Protein AF-A0A2I4CPR9-F1 (afdb_monomer_lite)

Secondary structure (DSSP, 8-state):
----------HHHHTTTS-TTHHHHTT-----S---PPPPPPPPHHHHHHHHHHHHHHHHHHHHHHHHHHSPTTTT-TT--SSS-S-------------------------------------------GGG----

Structure (mmCIF, N/CA/C/O backbone):
data_AF-A0A2I4CPR9-F1
#
_entry.id   AF-A0A2I4CPR9-F1
#
loop_
_atom_site.group_PDB
_atom_site.id
_atom_site.type_symbol
_atom_site.label_atom_id
_atom_site.label_alt_id
_atom_site.label_comp_id
_atom_site.label_asym_id
_atom_site.label_entity_id
_atom_site.label_seq_id
_atom_site.pdbx_PDB_ins_code
_atom_site.Cartn_x
_atom_site.Cartn_y
_atom_site.Cartn_z
_atom_site.occupancy
_atom_site.B_iso_or_equiv
_atom_site.auth_seq_id
_atom_site.auth_comp_id
_atom_site.auth_asym_id
_atom_site.auth_atom_id
_atom_site.pdbx_PDB_model_num
ATOM 1 N N . MET A 1 1 ? -15.264 55.081 33.377 1.00 42.69 1 MET A N 1
ATOM 2 C CA . MET A 1 1 ? -15.499 53.683 32.948 1.00 42.69 1 MET A CA 1
ATOM 3 C C . MET A 1 1 ? -14.820 52.809 33.986 1.00 42.69 1 MET A C 1
ATOM 5 O O . MET A 1 1 ? -13.688 52.386 33.792 1.00 42.69 1 MET A O 1
ATOM 9 N N . ASP A 1 2 ? -15.466 52.648 35.136 1.00 43.25 2 ASP A N 1
ATOM 10 C CA . ASP A 1 2 ? -14.871 52.011 36.310 1.00 43.25 2 ASP A CA 1
ATOM 11 C C . ASP A 1 2 ? -15.262 50.532 36.323 1.00 43.25 2 ASP A C 1
ATOM 13 O O . ASP A 1 2 ? -16.405 50.172 36.589 1.00 43.25 2 ASP A O 1
ATOM 17 N N . ILE A 1 3 ? -14.312 49.664 35.975 1.00 59.38 3 ILE A N 1
ATOM 18 C CA . ILE A 1 3 ? -14.523 48.228 35.708 1.00 59.38 3 ILE A CA 1
ATOM 19 C C . ILE A 1 3 ? -14.440 47.391 37.001 1.00 59.38 3 ILE A C 1
ATOM 21 O O . ILE A 1 3 ? -14.053 46.226 36.982 1.00 59.38 3 ILE A O 1
ATOM 25 N N . ASN A 1 4 ? -14.767 47.972 38.156 1.00 56.22 4 ASN A N 1
ATOM 26 C CA . ASN A 1 4 ? -14.559 47.323 39.452 1.00 56.22 4 ASN A CA 1
ATOM 27 C C . ASN A 1 4 ? -15.843 47.278 40.288 1.00 56.22 4 ASN A C 1
ATOM 29 O O . ASN A 1 4 ? -15.915 47.789 41.402 1.00 56.22 4 ASN A O 1
ATOM 33 N N . SER A 1 5 ? -16.883 46.648 39.740 1.00 61.62 5 SER A N 1
ATOM 34 C CA . SER A 1 5 ? -18.000 46.166 40.552 1.00 61.62 5 SER A CA 1
ATOM 35 C C . SER A 1 5 ? -17.599 44.850 41.234 1.00 61.62 5 SER A C 1
ATOM 37 O O . SER A 1 5 ? -17.089 43.958 40.543 1.00 61.62 5 SER A O 1
ATOM 39 N N . PRO A 1 6 ? -17.839 44.671 42.545 1.00 61.72 6 PRO A N 1
ATOM 40 C CA . PRO A 1 6 ? -17.559 43.412 43.224 1.00 61.72 6 PRO A CA 1
ATOM 41 C C . PRO A 1 6 ? -18.390 42.298 42.577 1.00 61.72 6 PRO A C 1
ATOM 43 O O . PRO A 1 6 ? -19.618 42.298 42.644 1.00 61.72 6 PRO A O 1
ATOM 46 N N . LYS A 1 7 ? -17.718 41.354 41.909 1.00 63.41 7 LYS A N 1
ATOM 47 C CA . LYS A 1 7 ? -18.369 40.184 41.315 1.00 63.41 7 LYS A CA 1
ATOM 48 C C . LYS A 1 7 ? -18.953 39.347 42.451 1.00 63.41 7 LYS A C 1
ATOM 50 O O . LYS A 1 7 ? -18.208 38.784 43.253 1.00 63.41 7 LYS A O 1
ATOM 55 N N . THR A 1 8 ? -20.278 39.261 42.519 1.00 62.53 8 THR A N 1
ATOM 56 C CA . THR A 1 8 ? -21.004 38.376 43.435 1.00 62.53 8 THR A CA 1
ATOM 57 C C . THR A 1 8 ? -20.814 36.930 42.982 1.00 62.53 8 THR A C 1
ATOM 59 O O . THR A 1 8 ? -21.652 36.323 42.322 1.00 62.53 8 THR A O 1
ATOM 62 N N . THR A 1 9 ? -19.652 36.360 43.283 1.00 59.91 9 THR A N 1
ATOM 63 C CA . THR A 1 9 ? -19.404 34.948 42.999 1.00 59.91 9 THR A CA 1
ATOM 64 C C . THR A 1 9 ? -20.093 34.112 44.072 1.00 59.91 9 THR A C 1
ATOM 66 O O . THR A 1 9 ? -19.867 34.279 45.272 1.00 59.91 9 THR A O 1
ATOM 69 N N . SER A 1 10 ? -21.008 33.243 43.647 1.00 63.88 10 SER A N 1
ATOM 70 C CA . SER A 1 10 ? -21.731 32.361 44.561 1.00 63.88 10 SER A CA 1
ATOM 71 C C . SER A 1 10 ? -20.771 31.295 45.084 1.00 63.88 10 SER A C 1
ATOM 73 O O . SER A 1 10 ? -20.532 30.287 44.423 1.00 63.88 10 SER A O 1
ATOM 75 N N . GLN A 1 11 ? -20.220 31.508 46.283 1.00 66.00 11 GLN A N 1
ATOM 76 C CA . GLN A 1 11 ? -19.311 30.552 46.933 1.00 66.00 11 GLN A CA 1
ATOM 77 C C . GLN A 1 11 ? -19.964 29.186 47.202 1.00 66.00 11 GLN A C 1
ATOM 79 O O . GLN A 1 11 ? -19.276 28.177 47.322 1.00 66.00 11 GLN A O 1
ATOM 84 N N . SER A 1 12 ? -21.297 29.129 47.209 1.00 58.03 12 SER A N 1
ATOM 85 C CA . SER A 1 12 ? -22.074 27.889 47.275 1.00 58.03 12 SER A CA 1
ATOM 86 C C . SER A 1 12 ? -21.884 26.969 46.063 1.00 58.03 12 SER A C 1
ATOM 88 O O . SER A 1 12 ? -22.031 25.760 46.213 1.00 58.03 12 SER A O 1
ATOM 90 N N . LEU A 1 13 ? -21.548 27.509 44.885 1.00 59.75 13 LEU A N 1
ATOM 91 C CA . LEU A 1 13 ? -21.305 26.727 43.664 1.00 59.75 13 LEU A CA 1
ATOM 92 C C . LEU A 1 13 ? -19.851 26.241 43.554 1.00 59.75 13 LEU A C 1
ATOM 94 O O . LEU A 1 13 ? -19.573 25.297 42.821 1.00 59.75 13 LEU A O 1
ATOM 98 N N . LEU A 1 14 ? -18.934 26.860 44.305 1.00 56.88 14 LEU A N 1
ATOM 99 C CA . LEU A 1 14 ? -17.504 26.527 44.327 1.00 56.88 14 LEU A CA 1
ATOM 100 C C . LEU A 1 14 ? -17.178 25.323 45.228 1.00 56.88 14 LEU A C 1
ATOM 102 O O . LEU A 1 14 ? -16.138 24.699 45.052 1.00 56.88 14 LEU A O 1
ATOM 106 N N . LEU A 1 15 ? -18.067 24.949 46.156 1.00 57.81 15 LEU A N 1
ATOM 107 C CA . LEU A 1 15 ? -17.896 23.798 47.062 1.00 57.81 15 LEU A CA 1
ATOM 108 C C . LEU A 1 15 ? -18.377 22.453 46.469 1.00 57.81 15 LEU A C 1
ATOM 110 O O . LEU A 1 15 ? -18.738 21.527 47.204 1.00 57.81 15 LEU A O 1
ATOM 114 N N . CYS A 1 16 ? -18.405 22.321 45.140 1.00 53.56 16 CYS A N 1
ATOM 115 C CA . CYS A 1 16 ? -18.773 21.068 44.486 1.00 53.56 16 CYS A CA 1
ATOM 116 C C . CYS A 1 16 ? -17.661 20.024 44.686 1.00 53.56 16 CYS A C 1
ATOM 118 O O . CYS A 1 16 ? -16.677 19.998 43.955 1.00 53.56 16 CYS A O 1
ATOM 120 N N . GLY A 1 17 ? -17.810 19.175 45.701 1.00 53.75 17 GLY A N 1
ATOM 121 C CA . GLY A 1 17 ? -16.865 18.088 45.978 1.00 53.75 17 GLY A CA 1
ATOM 122 C C . GLY A 1 17 ? -17.032 17.429 47.344 1.00 53.75 17 GLY A C 1
ATOM 123 O O . GLY A 1 17 ? -16.726 16.250 47.488 1.00 53.75 17 GLY A O 1
ATOM 124 N N . ASN A 1 18 ? -17.586 18.141 48.335 1.00 56.59 18 ASN A N 1
ATOM 125 C CA . ASN A 1 18 ? -17.604 17.657 49.725 1.00 56.59 18 ASN A CA 1
ATOM 126 C C . ASN A 1 18 ? -18.986 17.673 50.407 1.00 56.59 18 ASN A C 1
ATOM 128 O O . ASN A 1 18 ? -19.072 17.397 51.600 1.00 56.59 18 ASN A O 1
ATOM 132 N N . GLY A 1 19 ? -20.071 17.988 49.691 1.00 54.66 19 GLY A N 1
ATOM 133 C CA . GLY A 1 19 ? -21.401 18.155 50.288 1.00 54.66 19 GLY A CA 1
ATOM 134 C C . GLY A 1 19 ? -22.469 17.260 49.667 1.00 54.66 19 GLY A C 1
ATOM 135 O O . GLY A 1 19 ? -22.750 17.360 48.476 1.00 54.66 19 GLY A O 1
ATOM 136 N N . GLN A 1 20 ? -23.151 16.472 50.501 1.00 57.62 20 GLN A N 1
ATOM 137 C CA . GLN A 1 20 ? -24.329 15.651 50.167 1.00 57.62 20 GLN A CA 1
ATOM 138 C C . GLN A 1 20 ? -25.530 16.440 49.582 1.00 57.62 20 GLN A C 1
ATOM 140 O O . GLN A 1 20 ? -26.521 15.838 49.186 1.00 57.62 20 GLN A O 1
ATOM 145 N N . GLY A 1 21 ? -25.454 17.774 49.481 1.00 56.53 21 GLY A N 1
ATOM 146 C CA . GLY A 1 21 ? -26.575 18.651 49.116 1.00 56.53 21 GLY A CA 1
ATOM 147 C C . GLY A 1 21 ? -26.764 18.960 47.624 1.00 56.53 21 GLY A C 1
ATOM 148 O O . GLY A 1 21 ? -27.795 19.520 47.258 1.00 56.53 21 GLY A O 1
ATOM 149 N N . VAL A 1 22 ? -25.816 18.622 46.739 1.00 65.44 22 VAL A N 1
ATOM 150 C CA . VAL A 1 22 ? -25.991 18.857 45.284 1.00 65.44 22 VAL A CA 1
ATOM 151 C C . VAL A 1 22 ? -27.070 17.955 44.687 1.00 65.44 22 VAL A C 1
ATOM 153 O O . VAL A 1 22 ? -27.803 18.383 43.801 1.00 65.44 22 VAL A O 1
ATOM 156 N N . CYS A 1 23 ? -27.213 16.732 45.206 1.00 61.81 23 CYS A N 1
ATOM 157 C CA . CYS A 1 23 ? -28.234 15.798 44.735 1.00 61.81 23 CYS A CA 1
ATOM 158 C C . CYS A 1 23 ? -29.656 16.282 45.076 1.00 61.81 23 CYS A C 1
ATOM 160 O O . CYS A 1 23 ? -30.554 16.210 44.244 1.00 61.81 23 CYS A O 1
ATOM 162 N N . GLU A 1 24 ? -29.844 16.853 46.268 1.00 65.19 24 GLU A N 1
ATOM 163 C CA . GLU A 1 24 ? -31.148 17.308 46.764 1.00 65.19 24 GLU A CA 1
ATOM 164 C C . GLU A 1 24 ? -31.639 18.585 46.062 1.00 65.19 24 GLU A C 1
ATOM 166 O O . GLU A 1 24 ? -32.797 18.668 45.659 1.00 65.19 24 GLU A O 1
ATOM 171 N N . LYS A 1 25 ? -30.750 19.562 45.835 1.00 66.06 25 LYS A N 1
ATOM 172 C CA . LYS A 1 25 ? -31.114 20.842 45.195 1.00 66.06 25 LYS A CA 1
ATOM 173 C C . LYS A 1 25 ? -31.375 20.732 43.698 1.00 66.06 25 LYS A C 1
ATOM 175 O O . LYS A 1 25 ? -32.098 21.551 43.143 1.00 66.06 25 LYS A O 1
ATOM 180 N N . LEU A 1 26 ? -30.760 19.748 43.050 1.00 67.94 26 LEU A N 1
ATOM 181 C CA . LEU A 1 26 ? -30.870 19.533 41.609 1.00 67.94 26 LEU A CA 1
ATOM 182 C C . LEU A 1 26 ? -31.851 18.405 41.266 1.00 67.94 26 LEU A C 1
ATOM 184 O O . LEU A 1 26 ? -31.925 18.008 40.107 1.00 67.94 26 LEU A O 1
ATOM 188 N N . LEU A 1 27 ? -32.574 17.864 42.261 1.00 63.00 27 LEU A N 1
ATOM 189 C CA . LEU A 1 27 ? -33.448 16.690 42.114 1.00 63.00 27 LEU A CA 1
ATOM 190 C C . LEU A 1 27 ? -32.741 15.504 41.426 1.00 63.00 27 LEU A C 1
ATOM 192 O O . LEU A 1 27 ? -33.369 14.649 40.797 1.00 63.00 27 LEU A O 1
ATOM 196 N N . LEU A 1 28 ? -31.415 15.444 41.548 1.00 65.75 28 LEU A N 1
ATOM 197 C CA . LEU A 1 28 ? -30.601 14.371 41.008 1.00 65.75 28 LEU A CA 1
ATOM 198 C C . LEU A 1 28 ? -30.713 13.203 41.982 1.00 65.75 28 LEU A C 1
ATOM 200 O O . LEU A 1 28 ? -30.327 13.304 43.147 1.00 65.75 28 LEU A O 1
ATOM 204 N N . LYS A 1 29 ? -31.234 12.070 41.510 1.00 69.88 29 LYS A N 1
ATOM 205 C CA . LYS A 1 29 ? -31.247 10.847 42.317 1.00 69.88 29 LYS A CA 1
ATOM 206 C C . LYS A 1 29 ? -29.799 10.501 42.705 1.00 69.88 29 LYS A C 1
ATOM 208 O O . LYS A 1 29 ? -28.944 10.507 41.814 1.00 69.88 29 LYS A O 1
ATOM 213 N N . PRO A 1 30 ? -29.502 10.213 43.990 1.00 62.78 30 PRO A N 1
ATOM 214 C CA . PRO A 1 30 ? -28.154 9.865 44.421 1.00 62.78 30 PRO A CA 1
ATOM 215 C C . PRO A 1 30 ? -27.676 8.672 43.595 1.00 62.78 30 PRO A C 1
ATOM 217 O O . PRO A 1 30 ? -28.287 7.601 43.610 1.00 62.78 30 PRO A O 1
ATOM 220 N N . LYS A 1 31 ? -26.628 8.892 42.797 1.00 62.97 31 LYS A N 1
ATOM 221 C CA . LYS A 1 31 ? -26.097 7.860 41.912 1.00 62.97 31 LYS A CA 1
ATOM 222 C C . LYS A 1 31 ? -25.530 6.735 42.771 1.00 62.97 31 LYS A C 1
ATOM 224 O O . LYS A 1 31 ? -24.710 6.963 43.656 1.00 62.97 31 LYS A O 1
ATOM 229 N N . THR A 1 32 ? -26.001 5.520 42.509 1.00 62.50 32 THR A N 1
ATOM 230 C CA . THR A 1 32 ? -25.474 4.279 43.079 1.00 62.50 32 THR A CA 1
ATOM 231 C C . THR A 1 32 ? -23.953 4.250 42.948 1.00 62.50 32 THR A C 1
ATOM 233 O O . THR A 1 32 ? -23.437 4.556 41.876 1.00 62.50 32 THR A O 1
ATOM 236 N N . THR A 1 33 ? -23.254 3.833 44.004 1.00 60.78 33 THR A N 1
ATOM 237 C CA . THR A 1 33 ? -21.787 3.724 44.149 1.00 60.78 33 THR A CA 1
ATOM 238 C C . THR A 1 33 ? -21.118 2.700 43.218 1.00 60.78 33 THR A C 1
ATOM 240 O O . THR A 1 33 ? -20.049 2.174 43.523 1.00 60.78 33 THR A O 1
ATOM 243 N N . LYS A 1 34 ? -21.721 2.390 42.067 1.00 65.81 34 LYS A N 1
ATOM 244 C CA . LYS A 1 34 ? -21.034 1.668 41.002 1.00 65.81 34 LYS A CA 1
ATOM 245 C C . LYS A 1 34 ? -20.066 2.644 40.346 1.00 65.81 34 LYS A C 1
ATOM 247 O O . LYS A 1 34 ? -20.495 3.630 39.749 1.00 65.81 34 LYS A O 1
ATOM 252 N N . ALA A 1 35 ? -18.771 2.380 40.506 1.00 71.94 35 ALA A N 1
ATOM 253 C CA . ALA A 1 35 ? -17.730 3.083 39.775 1.00 71.94 35 ALA A CA 1
ATOM 254 C C . ALA A 1 35 ? -18.080 3.045 38.282 1.00 71.94 35 ALA A C 1
ATOM 256 O O . ALA A 1 35 ? -18.356 1.973 37.740 1.00 71.94 35 ALA A O 1
ATOM 257 N N . LEU A 1 36 ? -18.130 4.215 37.646 1.00 72.38 36 LEU A N 1
ATOM 258 C CA . LEU A 1 36 ? -18.305 4.310 36.203 1.00 72.38 36 LEU A CA 1
ATOM 259 C C . LEU A 1 36 ? -17.097 3.617 35.568 1.00 72.38 36 LEU A C 1
ATOM 261 O O . LEU A 1 36 ? -15.967 4.073 35.735 1.00 72.38 36 LEU A O 1
ATOM 265 N N . GLN A 1 37 ? -17.329 2.476 34.925 1.00 76.56 37 GLN A N 1
ATOM 266 C CA . GLN A 1 37 ? -16.291 1.761 34.197 1.00 76.56 37 GLN A CA 1
ATOM 267 C C . GLN A 1 37 ? -16.243 2.322 32.782 1.00 76.56 37 GLN A C 1
ATOM 269 O O . GLN A 1 37 ? -17.249 2.324 32.078 1.00 76.56 37 GLN A O 1
ATOM 274 N N . THR A 1 38 ? -15.082 2.826 32.387 1.00 82.19 38 THR A N 1
ATOM 275 C CA . THR A 1 38 ? -14.795 3.164 30.996 1.00 82.19 38 THR A CA 1
ATOM 276 C C . THR A 1 38 ? -14.115 1.967 30.357 1.00 82.19 38 THR A C 1
ATOM 278 O O . THR A 1 38 ? -13.073 1.524 30.845 1.00 82.19 38 THR A O 1
ATOM 281 N N . GLU A 1 39 ? -14.687 1.455 29.277 1.00 81.56 39 GLU A N 1
ATOM 282 C CA . GLU A 1 39 ? -14.055 0.433 28.453 1.00 81.56 39 GLU A CA 1
ATOM 283 C C . GLU A 1 39 ? -13.248 1.100 27.338 1.00 81.56 39 GLU A C 1
ATOM 285 O O . GLU A 1 39 ? -13.623 2.152 26.815 1.00 81.56 39 GLU A O 1
ATOM 290 N N . ARG A 1 40 ? -12.096 0.518 27.006 1.00 82.06 40 ARG A N 1
ATOM 291 C CA . ARG A 1 40 ? -11.270 1.014 25.911 1.00 82.06 40 ARG A CA 1
ATOM 292 C C . ARG A 1 40 ? -11.824 0.445 24.611 1.00 82.06 40 ARG A C 1
ATOM 294 O O . ARG A 1 40 ? -11.931 -0.769 24.488 1.00 82.06 40 ARG A O 1
ATOM 301 N N . VAL A 1 41 ? -12.134 1.316 23.655 1.00 80.56 41 VAL A N 1
ATOM 302 C CA . VAL A 1 41 ? -12.601 0.887 22.332 1.00 80.56 41 VAL A CA 1
ATOM 303 C C . VAL A 1 41 ? -11.536 -0.019 21.689 1.00 80.56 41 VAL A C 1
ATOM 305 O O . VAL A 1 41 ? -10.347 0.332 21.734 1.00 80.56 41 VAL A O 1
ATOM 308 N N . PRO A 1 42 ? -11.924 -1.181 21.130 1.00 80.75 42 PRO A N 1
ATOM 309 C CA . PRO A 1 42 ? -11.020 -2.035 20.369 1.00 80.75 42 PRO A CA 1
ATOM 310 C C . PRO A 1 42 ? -10.360 -1.271 19.216 1.00 80.75 42 PRO A C 1
ATOM 312 O O . PRO A 1 42 ? -10.923 -0.323 18.670 1.00 80.75 42 PRO A O 1
ATOM 315 N N . ARG A 1 43 ? -9.143 -1.673 18.839 1.00 80.50 43 ARG A N 1
ATOM 316 C CA . ARG A 1 43 ? -8.479 -1.105 17.658 1.00 80.50 43 ARG A CA 1
ATOM 317 C C . ARG A 1 43 ? -9.220 -1.540 16.395 1.00 80.50 43 ARG A C 1
ATOM 319 O O . ARG A 1 43 ? -9.690 -2.671 16.334 1.00 80.50 43 ARG A O 1
ATOM 326 N N . SER A 1 44 ? -9.305 -0.657 15.401 1.00 86.31 44 SER A N 1
ATOM 327 C CA . SER A 1 44 ? -9.912 -1.019 14.121 1.00 86.31 44 SER A CA 1
ATOM 328 C C . SER A 1 44 ? -9.043 -2.032 13.373 1.00 86.31 44 SER A C 1
ATOM 330 O O . SER A 1 44 ? -7.810 -1.947 13.383 1.00 86.31 44 SER A O 1
ATOM 332 N N . SER A 1 45 ? -9.700 -2.970 12.693 1.00 85.38 45 SER A N 1
ATOM 333 C CA . SER A 1 45 ? -9.068 -3.991 11.846 1.00 85.38 45 SER A CA 1
ATOM 334 C C . SER A 1 45 ? -8.219 -3.373 10.728 1.00 85.38 45 SER A C 1
ATOM 336 O O . SER A 1 45 ? -7.143 -3.870 10.396 1.00 85.38 45 SER A O 1
ATOM 338 N N . VAL A 1 46 ? -8.650 -2.228 10.191 1.00 88.12 46 VAL A N 1
ATOM 339 C CA . VAL A 1 46 ? -7.904 -1.467 9.177 1.00 88.12 46 VAL A CA 1
ATOM 340 C C . VAL A 1 46 ? -6.575 -0.946 9.729 1.00 88.12 46 VAL A C 1
ATOM 342 O O . VAL A 1 46 ? -5.541 -1.094 9.078 1.00 88.12 46 VAL A O 1
ATOM 345 N N . LEU A 1 47 ? -6.565 -0.377 10.941 1.00 87.00 47 LEU A N 1
ATOM 346 C CA . LEU A 1 47 ? -5.331 0.138 11.545 1.00 87.00 47 LEU A CA 1
ATOM 347 C C . LEU A 1 47 ? -4.338 -0.989 11.860 1.00 87.00 47 LEU A C 1
ATOM 349 O O . LEU A 1 47 ? -3.131 -0.796 11.726 1.00 87.00 47 LEU A O 1
ATOM 353 N N . GLU A 1 48 ? -4.830 -2.173 12.224 1.00 88.25 48 GLU A N 1
ATOM 354 C CA . GLU A 1 48 ? -3.996 -3.364 12.410 1.00 88.25 48 GLU A CA 1
ATOM 355 C C . GLU A 1 48 ? -3.352 -3.830 11.091 1.00 88.25 48 GLU A C 1
ATOM 357 O O . GLU A 1 48 ? -2.147 -4.099 11.037 1.00 88.25 48 GLU A O 1
ATOM 362 N N . ARG A 1 49 ? -4.113 -3.840 9.990 1.00 90.94 49 ARG A N 1
ATOM 363 C CA . ARG A 1 49 ? -3.582 -4.163 8.657 1.00 90.94 49 ARG A CA 1
ATOM 364 C C . ARG A 1 49 ? -2.528 -3.152 8.200 1.00 90.94 49 ARG A C 1
ATOM 366 O O . ARG A 1 49 ? -1.484 -3.550 7.691 1.00 90.94 49 ARG A O 1
ATOM 373 N N . LEU A 1 50 ? -2.746 -1.857 8.426 1.00 91.31 50 LEU A N 1
ATOM 374 C CA . LEU A 1 50 ? -1.760 -0.825 8.081 1.00 91.31 50 LEU A CA 1
ATOM 375 C C . LEU A 1 50 ? -0.465 -0.967 8.885 1.00 91.31 50 LEU A C 1
ATOM 377 O O . LEU A 1 50 ? 0.624 -0.795 8.335 1.00 91.31 50 LEU A O 1
ATOM 381 N N . GLN A 1 51 ? -0.569 -1.343 10.162 1.00 89.25 51 GLN A N 1
ATOM 382 C CA . GLN A 1 51 ? 0.596 -1.563 11.016 1.00 89.25 51 GLN A CA 1
ATOM 383 C C . GLN A 1 51 ? 1.527 -2.654 10.461 1.00 89.25 51 GLN A C 1
ATOM 385 O O . GLN A 1 51 ? 2.746 -2.546 10.596 1.00 89.25 51 GLN A O 1
ATOM 390 N N . THR A 1 52 ? 0.971 -3.689 9.828 1.00 91.75 52 THR A N 1
ATOM 391 C CA . THR A 1 52 ? 1.755 -4.784 9.232 1.00 91.75 52 THR A CA 1
ATOM 392 C C . THR A 1 52 ? 2.185 -4.503 7.792 1.00 91.75 52 THR A C 1
ATOM 394 O O . THR A 1 52 ? 3.274 -4.917 7.396 1.00 91.75 52 THR A O 1
ATOM 397 N N . PHE A 1 53 ? 1.380 -3.766 7.024 1.00 95.81 53 PHE A N 1
ATOM 398 C CA . PHE A 1 53 ? 1.632 -3.490 5.609 1.00 95.81 53 PHE A CA 1
ATOM 399 C C . PHE A 1 53 ? 2.751 -2.468 5.372 1.00 95.81 53 PHE A C 1
ATOM 401 O O . PHE A 1 53 ? 3.623 -2.693 4.533 1.00 95.81 53 PHE A O 1
ATOM 408 N N . LEU A 1 54 ? 2.771 -1.354 6.115 1.00 96.94 54 LEU A N 1
ATOM 409 C CA . LEU A 1 54 ? 3.726 -0.266 5.862 1.00 96.94 54 LEU A CA 1
ATOM 410 C C . LEU A 1 54 ? 5.203 -0.702 5.948 1.00 96.94 54 LEU A C 1
ATOM 412 O O . LEU A 1 54 ? 5.978 -0.314 5.070 1.00 96.94 54 LEU A O 1
ATOM 416 N N . PRO A 1 55 ? 5.627 -1.533 6.925 1.00 97.44 55 PRO A N 1
ATOM 417 C CA . PRO A 1 55 ? 6.993 -2.053 6.953 1.00 97.44 55 PRO A CA 1
ATOM 418 C C . PRO A 1 55 ? 7.339 -2.909 5.727 1.00 97.44 55 PRO A C 1
ATOM 420 O O . PRO A 1 55 ? 8.431 -2.767 5.178 1.00 97.44 55 PRO A O 1
ATOM 423 N N . GLN A 1 56 ? 6.409 -3.758 5.277 1.00 96.62 56 GLN A N 1
ATOM 424 C CA . GLN A 1 56 ? 6.604 -4.628 4.110 1.00 96.62 56 GLN A CA 1
ATOM 425 C C . GLN A 1 56 ? 6.726 -3.807 2.824 1.00 96.62 56 GLN A C 1
ATOM 427 O O . GLN A 1 56 ? 7.629 -4.036 2.022 1.00 96.62 56 GLN A O 1
ATOM 432 N N . MET A 1 57 ? 5.867 -2.799 2.660 1.00 97.19 57 MET A N 1
ATOM 433 C CA . MET A 1 57 ? 5.929 -1.863 1.539 1.00 97.19 57 MET A CA 1
ATOM 434 C C . MET A 1 57 ? 7.249 -1.082 1.537 1.00 97.19 57 MET A C 1
ATOM 436 O O . MET A 1 57 ? 7.893 -0.949 0.501 1.00 97.19 57 MET A O 1
ATOM 440 N N . ALA A 1 58 ? 7.705 -0.612 2.701 1.00 96.81 58 ALA A N 1
ATOM 441 C CA . ALA A 1 58 ? 8.977 0.095 2.812 1.00 96.81 58 ALA A CA 1
ATOM 442 C C . ALA A 1 58 ? 10.179 -0.791 2.435 1.00 96.81 58 ALA A C 1
ATOM 444 O O . ALA A 1 58 ? 11.121 -0.319 1.796 1.00 96.81 58 ALA A O 1
ATOM 445 N N . GLU A 1 59 ? 10.165 -2.070 2.817 1.00 97.62 59 GLU A N 1
ATOM 446 C CA . GLU A 1 59 ? 11.182 -3.042 2.405 1.00 97.62 59 GLU A CA 1
ATOM 447 C C . GLU A 1 59 ? 11.142 -3.298 0.892 1.00 97.62 59 GLU A C 1
ATOM 449 O O . GLU A 1 59 ? 12.183 -3.235 0.231 1.00 97.62 59 GLU A O 1
ATOM 454 N N . ALA A 1 60 ? 9.948 -3.505 0.330 1.00 96.81 60 ALA A N 1
ATOM 455 C CA . ALA A 1 60 ? 9.749 -3.687 -1.104 1.00 96.81 60 ALA A CA 1
ATOM 456 C C . ALA A 1 60 ? 10.255 -2.479 -1.908 1.00 96.81 60 ALA A C 1
ATOM 458 O O . ALA A 1 60 ? 10.993 -2.656 -2.876 1.00 96.81 60 ALA A O 1
ATOM 459 N N . ASN A 1 61 ? 9.966 -1.257 -1.454 1.00 96.25 61 ASN A N 1
ATOM 460 C CA . ASN A 1 61 ? 10.434 -0.026 -2.092 1.00 96.25 61 ASN A CA 1
ATOM 461 C C . ASN A 1 61 ? 11.964 0.081 -2.077 1.00 96.25 61 ASN A C 1
ATOM 463 O O . ASN A 1 61 ? 12.573 0.428 -3.087 1.00 96.25 61 ASN A O 1
ATOM 467 N N . LYS A 1 62 ? 12.621 -0.263 -0.960 1.00 97.19 62 LYS A N 1
ATOM 468 C CA . LYS A 1 62 ? 14.095 -0.283 -0.889 1.00 97.19 62 LYS A CA 1
ATOM 469 C C . LYS A 1 62 ? 14.692 -1.284 -1.872 1.00 97.19 62 LYS A C 1
ATOM 471 O O . LYS A 1 62 ? 15.675 -0.968 -2.540 1.00 97.19 62 LYS A O 1
ATOM 476 N N . LYS A 1 63 ? 14.101 -2.477 -1.964 1.00 96.44 63 LYS A N 1
ATOM 477 C CA . LYS A 1 63 ? 14.524 -3.506 -2.917 1.00 96.44 63 LYS A CA 1
ATOM 478 C C . LYS A 1 63 ? 14.341 -3.032 -4.359 1.00 96.44 63 LYS A C 1
ATOM 480 O O . LYS A 1 63 ? 15.254 -3.194 -5.161 1.00 96.44 63 LYS A O 1
ATOM 485 N N . LEU A 1 64 ? 13.209 -2.403 -4.667 1.00 94.06 64 LEU A N 1
ATOM 486 C CA . LEU A 1 64 ? 12.929 -1.846 -5.988 1.00 94.06 64 LEU A CA 1
ATOM 487 C C . LEU A 1 64 ? 13.968 -0.788 -6.381 1.00 94.06 64 LEU A C 1
ATOM 489 O O . LEU A 1 64 ? 14.518 -0.851 -7.473 1.00 94.06 64 LEU A O 1
ATOM 493 N N . ILE A 1 65 ? 14.317 0.127 -5.473 1.00 94.06 65 ILE A N 1
ATOM 494 C CA . ILE A 1 65 ? 15.354 1.144 -5.720 1.00 94.06 65 ILE A CA 1
ATOM 495 C C . ILE A 1 65 ? 16.712 0.497 -6.033 1.00 94.06 65 ILE A C 1
ATOM 497 O O . ILE A 1 65 ? 17.399 0.929 -6.958 1.00 94.06 65 ILE A O 1
ATOM 501 N N . GLN A 1 66 ? 17.101 -0.548 -5.294 1.00 95.38 66 GLN A N 1
ATOM 502 C CA . GLN A 1 66 ? 18.340 -1.288 -5.570 1.00 95.38 66 GLN A CA 1
ATOM 503 C C . GLN A 1 66 ? 18.314 -1.934 -6.960 1.00 95.38 66 GLN A C 1
ATOM 505 O O . GLN A 1 66 ? 19.291 -1.844 -7.697 1.00 95.38 66 GLN A O 1
ATOM 510 N N . GLN A 1 67 ? 17.186 -2.538 -7.334 1.00 94.38 67 GLN A N 1
ATOM 511 C CA . GLN A 1 67 ? 17.018 -3.173 -8.639 1.00 94.38 67 GLN A CA 1
ATOM 512 C C . GLN A 1 67 ? 17.024 -2.158 -9.784 1.00 94.38 67 GLN A C 1
ATOM 514 O O . GLN A 1 67 ? 17.643 -2.420 -10.810 1.00 94.38 67 GLN A O 1
ATOM 519 N N . ILE A 1 68 ? 16.402 -0.989 -9.609 1.00 92.50 68 ILE A N 1
ATOM 520 C CA . ILE A 1 68 ? 16.428 0.101 -10.596 1.00 92.50 68 ILE A CA 1
ATOM 521 C C . ILE A 1 68 ? 17.862 0.579 -10.844 1.00 92.50 68 ILE A C 1
ATOM 523 O O . ILE A 1 68 ? 18.216 0.874 -11.981 1.00 92.50 68 ILE A O 1
ATOM 527 N N . ALA A 1 69 ? 18.693 0.637 -9.801 1.00 91.75 69 ALA A N 1
ATOM 528 C CA . ALA A 1 69 ? 20.089 1.046 -9.936 1.00 91.75 69 ALA A CA 1
ATOM 529 C C . ALA A 1 69 ? 20.958 0.013 -10.681 1.00 91.75 69 ALA A C 1
ATOM 531 O O . ALA A 1 69 ? 21.935 0.394 -11.324 1.00 91.75 69 ALA A O 1
ATOM 532 N N . GLU A 1 70 ? 20.634 -1.278 -10.580 1.00 93.56 70 GLU A N 1
ATOM 533 C CA . GLU A 1 70 ? 21.364 -2.363 -11.252 1.00 93.56 70 GLU A CA 1
ATOM 534 C C . GLU A 1 70 ? 20.860 -2.624 -12.681 1.00 93.56 70 GLU A C 1
ATOM 536 O O . GLU A 1 70 ? 21.634 -3.006 -13.561 1.00 93.56 70 GLU A O 1
ATOM 541 N N . ALA A 1 71 ? 19.565 -2.427 -12.925 1.00 90.31 71 ALA A N 1
ATOM 542 C CA . ALA A 1 71 ? 18.933 -2.768 -14.188 1.00 90.31 71 ALA A CA 1
ATOM 543 C C . ALA A 1 71 ? 19.224 -1.750 -15.310 1.00 90.31 71 ALA A C 1
ATOM 545 O O . ALA A 1 71 ? 19.483 -0.571 -15.056 1.00 90.31 71 ALA A O 1
ATOM 546 N N . PRO A 1 72 ? 19.139 -2.177 -16.584 1.00 89.25 72 PRO A N 1
ATOM 547 C CA . PRO A 1 72 ? 19.212 -1.273 -17.726 1.00 89.25 72 PRO A CA 1
ATOM 548 C C . PRO A 1 72 ? 18.120 -0.195 -17.703 1.00 89.25 72 PRO A C 1
ATOM 550 O O . PRO A 1 72 ? 16.997 -0.424 -17.243 1.00 89.25 72 PRO A O 1
ATOM 553 N N . ALA A 1 73 ? 18.431 0.966 -18.284 1.00 85.38 73 ALA A N 1
ATOM 554 C CA . ALA A 1 73 ? 17.466 2.047 -18.453 1.00 85.38 73 ALA A CA 1
ATOM 555 C C . ALA A 1 73 ? 16.224 1.557 -19.221 1.00 85.38 73 ALA A C 1
ATOM 557 O O . ALA A 1 73 ? 16.347 0.930 -20.273 1.00 85.38 73 ALA A O 1
ATOM 558 N N . GLY A 1 74 ? 15.038 1.846 -18.685 1.00 84.38 74 GLY A N 1
ATOM 559 C CA . GLY A 1 74 ? 13.758 1.445 -19.275 1.00 84.38 74 GLY A CA 1
ATOM 560 C C . GLY A 1 74 ? 13.284 0.032 -18.916 1.00 84.38 74 GLY A C 1
ATOM 561 O O . GLY A 1 74 ? 12.204 -0.354 -19.343 1.00 84.38 74 GLY A O 1
ATOM 562 N N . HIS A 1 75 ? 14.033 -0.743 -18.117 1.00 86.38 75 HIS A N 1
ATOM 563 C CA . HIS A 1 75 ? 13.571 -2.068 -17.673 1.00 86.38 75 HIS A CA 1
ATOM 564 C C . HIS A 1 75 ? 12.331 -1.997 -16.766 1.00 86.38 75 HIS A C 1
ATOM 566 O O . HIS A 1 75 ? 11.465 -2.862 -16.841 1.00 86.38 75 HIS A O 1
ATOM 572 N N . PHE A 1 76 ? 12.242 -0.953 -15.939 1.00 88.19 76 PHE A N 1
ATOM 573 C CA . PHE A 1 76 ? 11.110 -0.680 -15.045 1.00 88.19 76 PHE A CA 1
ATOM 574 C C . PHE A 1 76 ? 10.172 0.411 -15.588 1.00 88.19 76 PHE A C 1
ATOM 576 O O . PHE A 1 76 ? 9.486 1.076 -14.817 1.00 88.19 76 PHE A O 1
ATOM 583 N N . ASP A 1 77 ? 10.169 0.637 -16.903 1.00 89.31 77 ASP A N 1
ATOM 584 C CA . ASP A 1 77 ? 9.255 1.582 -17.543 1.00 89.31 77 ASP A CA 1
ATOM 585 C C . ASP A 1 77 ? 7.877 0.935 -17.733 1.00 89.31 77 ASP A C 1
ATOM 587 O O . ASP A 1 77 ? 7.676 0.125 -18.641 1.00 89.31 77 ASP A O 1
ATOM 591 N N . ILE A 1 78 ? 6.938 1.286 -16.853 1.00 86.69 78 ILE A N 1
ATOM 592 C CA . ILE A 1 78 ? 5.565 0.763 -16.864 1.00 86.69 78 ILE A CA 1
ATOM 593 C C . ILE A 1 78 ? 4.737 1.265 -18.057 1.00 86.69 78 ILE A C 1
ATOM 595 O O . ILE A 1 78 ? 3.683 0.704 -18.340 1.00 86.69 78 ILE A O 1
ATOM 599 N N . GLU A 1 79 ? 5.207 2.284 -18.780 1.00 85.88 79 GLU A N 1
ATOM 600 C CA . GLU A 1 79 ? 4.533 2.821 -19.967 1.00 85.88 79 GLU A CA 1
ATOM 601 C C . GLU A 1 79 ? 5.041 2.174 -21.268 1.00 85.88 79 GLU A C 1
ATOM 603 O O . GLU A 1 79 ? 4.470 2.371 -22.348 1.00 85.88 79 GLU A O 1
ATOM 608 N N . ASN A 1 80 ? 6.112 1.376 -21.204 1.00 86.31 80 ASN A N 1
ATOM 609 C CA . ASN A 1 80 ? 6.722 0.773 -22.383 1.00 86.31 80 ASN A CA 1
ATOM 610 C C . ASN A 1 80 ? 5.909 -0.419 -22.925 1.00 86.31 80 ASN A C 1
ATOM 612 O O . ASN A 1 80 ? 6.232 -1.583 -22.704 1.00 86.31 80 ASN A O 1
ATOM 616 N N . VAL A 1 81 ? 4.896 -0.126 -23.740 1.00 84.38 81 VAL A N 1
ATOM 617 C CA . VAL A 1 81 ? 4.004 -1.117 -24.379 1.00 84.38 81 VAL A CA 1
ATOM 618 C C . VAL A 1 81 ? 4.501 -1.642 -25.738 1.00 84.38 81 VAL A C 1
ATOM 620 O O . VAL A 1 81 ? 3.738 -2.235 -26.497 1.00 84.38 81 VAL A O 1
ATOM 623 N N . LYS A 1 82 ? 5.773 -1.415 -26.105 1.00 82.12 82 LYS A N 1
ATOM 624 C CA . LYS A 1 82 ? 6.295 -1.729 -27.457 1.00 82.12 82 LYS A CA 1
ATOM 625 C C . LYS A 1 82 ? 6.306 -3.221 -27.793 1.00 82.12 82 LYS A C 1
ATOM 627 O O . LYS A 1 82 ? 6.153 -3.574 -28.960 1.00 82.12 82 LYS A O 1
ATOM 632 N N . GLU A 1 83 ? 6.520 -4.069 -26.793 1.00 78.81 83 GLU A N 1
ATOM 633 C CA . GLU A 1 83 ? 6.623 -5.527 -26.948 1.00 78.81 83 GLU A CA 1
ATOM 634 C C . GLU A 1 83 ? 5.357 -6.263 -26.473 1.00 78.81 83 GLU A C 1
ATOM 636 O O . GLU A 1 83 ? 5.262 -7.479 -26.628 1.00 78.81 83 GLU A O 1
ATOM 641 N N . ALA A 1 84 ? 4.378 -5.533 -25.928 1.00 80.75 84 ALA A N 1
ATOM 642 C CA . ALA A 1 84 ? 3.144 -6.083 -25.379 1.00 80.75 84 ALA A CA 1
ATOM 643 C C . ALA A 1 84 ? 2.004 -6.124 -26.413 1.00 80.75 84 ALA A C 1
ATOM 645 O O . ALA A 1 84 ? 1.979 -5.377 -27.396 1.00 80.75 84 ALA A O 1
ATOM 646 N N . GLU A 1 85 ? 1.032 -7.007 -26.182 1.00 82.25 85 GLU A N 1
ATOM 647 C CA . GLU A 1 85 ? -0.210 -7.041 -26.952 1.00 82.25 85 GLU A CA 1
ATOM 648 C C . GLU A 1 85 ? -1.066 -5.801 -26.639 1.00 82.25 85 GLU A C 1
ATOM 650 O O . GLU A 1 85 ? -1.048 -5.280 -25.525 1.00 82.25 85 GLU A O 1
ATOM 655 N N . LYS A 1 86 ? -1.830 -5.306 -27.620 1.00 84.12 86 LYS A N 1
ATOM 656 C CA . LYS A 1 86 ? -2.706 -4.135 -27.447 1.00 84.12 86 LYS A CA 1
ATOM 657 C C . LYS A 1 86 ? -3.998 -4.519 -26.724 1.00 84.12 86 LYS A C 1
ATOM 659 O O . LYS A 1 86 ? -5.067 -4.536 -27.332 1.00 84.12 86 LYS A O 1
ATOM 664 N N . VAL A 1 87 ? -3.886 -4.834 -25.442 1.00 85.69 87 VAL A N 1
ATOM 665 C CA . VAL A 1 87 ? -5.001 -5.167 -24.550 1.00 85.69 87 VAL A CA 1
ATOM 666 C C . VAL A 1 87 ? -5.022 -4.212 -23.359 1.00 85.69 87 VAL A C 1
ATOM 668 O O . VAL A 1 87 ? -3.981 -3.708 -22.950 1.00 85.69 87 VAL A O 1
ATOM 671 N N . ILE A 1 88 ? -6.215 -3.934 -22.830 1.00 82.12 88 ILE A N 1
ATOM 672 C CA . ILE A 1 88 ? -6.387 -3.164 -21.592 1.00 82.12 88 ILE A CA 1
ATOM 673 C C . ILE A 1 88 ? -6.590 -4.184 -20.473 1.00 82.12 88 ILE A C 1
ATOM 675 O O . ILE A 1 88 ? -7.647 -4.812 -20.398 1.00 82.12 88 ILE A O 1
ATOM 679 N N . GLU A 1 89 ? -5.562 -4.378 -19.650 1.00 81.06 89 GLU A N 1
ATOM 680 C CA . GLU A 1 89 ? -5.636 -5.187 -18.432 1.00 81.06 89 GLU A CA 1
ATOM 681 C C . GLU A 1 89 ? -6.139 -4.315 -17.275 1.00 81.06 89 GLU A C 1
ATOM 683 O O . GLU A 1 89 ? -5.718 -3.169 -17.123 1.00 81.06 89 GLU A O 1
ATOM 688 N N . MET A 1 90 ? -7.088 -4.835 -16.495 1.00 84.75 90 MET A N 1
ATOM 689 C CA . MET A 1 90 ? -7.713 -4.114 -15.387 1.00 84.75 90 MET A CA 1
ATOM 690 C C . MET A 1 90 ? -7.709 -5.001 -14.144 1.00 84.75 90 MET A C 1
ATOM 692 O O . MET A 1 90 ? -8.464 -5.971 -14.069 1.00 84.75 90 MET A O 1
ATOM 696 N N . ASP A 1 91 ? -6.878 -4.648 -13.167 1.00 82.69 91 ASP A N 1
ATOM 697 C CA . ASP A 1 91 ? -6.844 -5.313 -11.867 1.00 82.69 91 ASP A CA 1
ATOM 698 C C . ASP A 1 91 ? -7.987 -4.794 -10.986 1.00 82.69 91 ASP A C 1
ATOM 700 O O . ASP A 1 91 ? -7.907 -3.721 -10.387 1.00 82.69 91 ASP A O 1
ATOM 704 N N . VAL A 1 92 ? -9.080 -5.557 -10.910 1.00 86.75 92 VAL A N 1
ATOM 705 C CA . VAL A 1 92 ? -10.233 -5.237 -10.057 1.00 86.75 92 VAL A CA 1
ATOM 706 C C . VAL A 1 92 ? -10.068 -5.927 -8.705 1.00 86.75 92 VAL A C 1
ATOM 708 O O . VAL A 1 92 ? -10.198 -7.146 -8.595 1.00 86.75 92 VAL A O 1
ATOM 711 N N . ALA A 1 93 ? -9.799 -5.152 -7.655 1.00 82.56 93 ALA A N 1
ATOM 712 C CA . ALA A 1 93 ? -9.772 -5.657 -6.286 1.00 82.56 93 ALA A CA 1
ATOM 713 C C . ALA A 1 93 ? -11.142 -5.466 -5.621 1.00 82.56 93 ALA A C 1
ATOM 715 O O . ALA A 1 93 ? -11.545 -4.343 -5.325 1.00 82.56 93 ALA A O 1
ATOM 716 N N . VAL A 1 94 ? -11.843 -6.569 -5.351 1.00 80.62 94 VAL A N 1
ATOM 717 C CA . VAL A 1 94 ? -13.068 -6.569 -4.538 1.00 80.62 94 VAL A CA 1
ATOM 718 C C . VAL A 1 94 ? -12.663 -6.803 -3.088 1.00 80.62 94 VAL A C 1
ATOM 720 O O . VAL A 1 94 ? -12.164 -7.873 -2.742 1.00 80.62 94 VAL A O 1
ATOM 723 N N . VAL A 1 95 ? -12.828 -5.787 -2.244 1.00 76.19 95 VAL A N 1
ATOM 724 C CA . VAL A 1 95 ? -12.629 -5.912 -0.798 1.00 76.19 95 VAL A CA 1
ATOM 725 C C . VAL A 1 95 ? -14.005 -5.979 -0.157 1.00 76.19 95 VAL A C 1
ATOM 727 O O . VAL A 1 95 ? -14.768 -5.022 -0.248 1.00 76.19 95 VAL A O 1
ATOM 730 N N . GLU A 1 96 ? -14.308 -7.106 0.484 1.00 72.25 96 GLU A N 1
ATOM 731 C CA . GLU A 1 96 ? -15.471 -7.234 1.359 1.00 72.25 96 GLU A CA 1
ATOM 732 C C . GLU A 1 96 ? -15.255 -6.292 2.550 1.00 72.25 96 GLU A C 1
ATOM 734 O O . GLU A 1 96 ? -14.426 -6.528 3.431 1.00 72.25 96 GLU A O 1
ATOM 739 N N . LEU A 1 97 ? -15.929 -5.144 2.506 1.00 68.12 97 LEU A N 1
ATOM 740 C CA . LEU A 1 97 ? -16.122 -4.302 3.672 1.00 68.12 97 LEU A CA 1
ATOM 741 C C . LEU A 1 97 ? -17.193 -5.018 4.486 1.00 68.12 97 LEU A C 1
ATOM 743 O O . LEU A 1 97 ? -18.338 -5.045 4.049 1.00 68.12 97 LEU A O 1
ATOM 747 N N . ASP A 1 98 ? -16.812 -5.638 5.606 1.00 66.25 98 ASP A N 1
ATOM 748 C CA . ASP A 1 98 ? -17.776 -6.189 6.559 1.00 66.25 98 ASP A CA 1
ATOM 749 C C . ASP A 1 98 ? -18.747 -5.065 6.948 1.00 66.25 98 ASP A C 1
ATOM 751 O O . ASP A 1 98 ? -18.428 -4.168 7.738 1.00 66.25 98 ASP A O 1
ATOM 755 N N . GLU A 1 99 ? -19.912 -5.089 6.311 1.00 55.59 99 GLU A N 1
ATOM 756 C CA . GLU A 1 99 ? -21.047 -4.224 6.559 1.00 55.59 99 GLU A CA 1
ATOM 757 C C . GLU A 1 99 ? -21.467 -4.460 8.007 1.00 55.59 99 GLU A C 1
ATOM 759 O O . GLU A 1 99 ? -22.045 -5.477 8.384 1.00 55.59 99 GLU A O 1
ATOM 764 N N . SER A 1 100 ? -21.083 -3.522 8.869 1.00 56.97 100 SER A N 1
ATOM 765 C CA . SER A 1 100 ? -21.738 -3.393 10.160 1.00 56.97 100 SER A CA 1
ATOM 766 C C . SER A 1 100 ? -23.199 -3.095 9.837 1.00 56.97 100 SER A C 1
ATOM 768 O O . SER A 1 100 ? -23.449 -2.107 9.154 1.00 56.97 100 SER A O 1
ATOM 770 N N . ASP A 1 101 ? -24.115 -3.976 10.249 1.00 52.56 101 ASP A N 1
ATOM 771 C CA . ASP A 1 101 ? -25.566 -3.879 10.048 1.00 52.56 101 ASP A CA 1
ATOM 772 C C . ASP A 1 101 ? -26.127 -2.522 10.530 1.00 52.56 101 ASP A C 1
ATOM 774 O O . ASP A 1 101 ? -26.717 -2.421 11.606 1.00 52.56 101 ASP A O 1
ATOM 778 N N . ASP A 1 102 ? -25.988 -1.472 9.729 1.00 53.75 102 ASP A N 1
ATOM 779 C CA . ASP A 1 102 ? -26.747 -0.235 9.842 1.00 53.75 102 ASP A CA 1
ATOM 780 C C . ASP A 1 102 ? -27.733 -0.217 8.674 1.00 53.75 102 ASP A C 1
ATOM 782 O O . ASP A 1 102 ? -27.489 0.300 7.587 1.00 53.75 102 ASP A O 1
ATOM 786 N N . GLN A 1 103 ? -28.874 -0.860 8.919 1.00 55.06 103 GLN A N 1
ATOM 787 C CA . GLN A 1 103 ? -30.070 -0.778 8.092 1.00 55.06 103 GLN A CA 1
ATOM 788 C C . GLN A 1 103 ? -30.510 0.694 7.975 1.00 55.06 103 GLN A C 1
ATOM 790 O O . GLN A 1 103 ? -31.288 1.184 8.794 1.00 55.06 103 GLN A O 1
ATOM 795 N N . SER A 1 104 ? -30.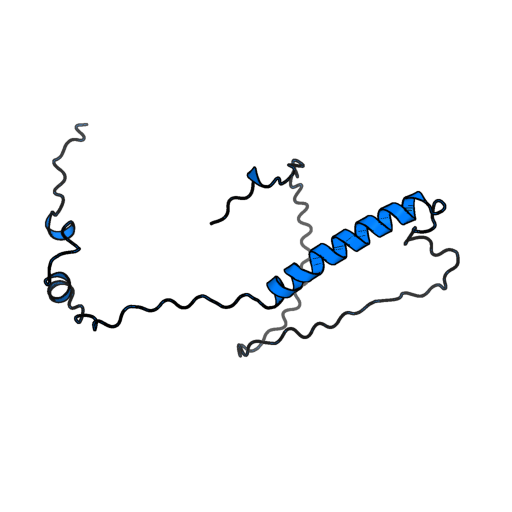043 1.397 6.946 1.00 53.62 104 SER A N 1
ATOM 796 C CA . SER A 1 104 ? -30.706 2.588 6.422 1.00 53.62 104 SER A CA 1
ATOM 797 C C . SER A 1 104 ? -30.743 2.488 4.905 1.00 53.62 104 SER A C 1
ATOM 799 O O . SER A 1 104 ? -29.748 2.667 4.213 1.00 53.62 104 SER A O 1
ATOM 801 N N . SER A 1 105 ? -31.930 2.124 4.445 1.00 53.47 105 SER A N 1
ATOM 802 C CA . SER A 1 105 ? -32.402 2.039 3.073 1.00 53.47 105 SER A CA 1
ATOM 803 C C . SER A 1 105 ? -32.080 3.264 2.216 1.00 53.47 105 SER A C 1
ATOM 805 O O . SER A 1 105 ? -32.209 4.383 2.704 1.00 53.47 105 SER A O 1
ATOM 807 N N . GLU A 1 106 ? -31.852 2.972 0.930 1.00 53.75 106 GLU A N 1
ATOM 808 C CA . GLU A 1 106 ? -32.287 3.755 -0.238 1.00 53.75 106 GLU A CA 1
ATOM 809 C C . GLU A 1 106 ? -31.678 5.158 -0.367 1.00 53.75 106 GLU A C 1
ATOM 811 O O . GLU A 1 106 ? -32.095 6.092 0.303 1.00 53.75 106 GLU A O 1
ATOM 816 N N . ASP A 1 107 ? -30.674 5.282 -1.240 1.00 48.38 107 ASP A N 1
ATOM 817 C CA . ASP A 1 107 ? -30.729 6.136 -2.439 1.00 48.38 107 ASP A CA 1
ATOM 818 C C . ASP A 1 107 ? -29.360 6.068 -3.148 1.00 48.38 107 ASP A C 1
ATOM 820 O O . ASP A 1 107 ? -28.372 6.668 -2.723 1.00 48.38 107 ASP A O 1
ATOM 824 N N . GLU A 1 108 ? -29.281 5.280 -4.229 1.00 56.59 108 GLU A N 1
ATOM 825 C CA . GLU A 1 108 ? -28.183 5.370 -5.201 1.00 56.59 108 GLU A CA 1
ATOM 826 C C . GLU A 1 108 ? -28.365 6.655 -6.019 1.00 56.59 108 GLU A C 1
ATOM 828 O O . GLU A 1 108 ? -28.863 6.639 -7.144 1.00 56.59 108 GLU A O 1
ATOM 833 N N . GLU A 1 109 ? -27.975 7.788 -5.443 1.00 50.75 109 GLU A N 1
ATOM 834 C CA . GLU A 1 109 ? -27.784 9.018 -6.204 1.00 50.75 109 GLU A CA 1
ATOM 835 C C . GLU A 1 109 ? -26.448 8.908 -6.944 1.00 50.75 109 GLU A C 1
ATOM 837 O O . GLU A 1 109 ? -25.362 9.012 -6.365 1.00 50.75 109 GLU A O 1
ATOM 842 N N . THR A 1 110 ? -26.522 8.664 -8.251 1.00 55.34 110 THR A N 1
ATOM 843 C CA . THR A 1 110 ? -25.388 8.813 -9.161 1.00 55.34 110 THR A CA 1
ATOM 844 C C . THR A 1 110 ? -25.006 10.293 -9.195 1.00 55.34 110 THR A C 1
ATOM 846 O O . THR A 1 110 ? -25.584 11.078 -9.945 1.00 55.34 110 THR A O 1
ATOM 849 N N . SER A 1 111 ? -24.073 10.701 -8.338 1.00 51.81 111 SER A N 1
ATOM 850 C CA . SER A 1 111 ? -23.543 12.062 -8.334 1.00 51.81 111 SER A CA 1
ATOM 851 C C . SER A 1 111 ? -22.568 12.231 -9.501 1.00 51.81 111 SER A C 1
ATOM 853 O O . SER A 1 111 ? -21.372 11.990 -9.348 1.00 51.81 111 SER A O 1
ATOM 855 N N . ASP A 1 112 ? -23.076 12.654 -10.660 1.00 56.59 112 ASP A N 1
ATOM 856 C CA . ASP A 1 112 ? -22.272 13.388 -11.643 1.00 56.59 112 ASP A CA 1
ATOM 857 C C . ASP A 1 112 ? -21.828 14.695 -10.972 1.00 56.59 112 ASP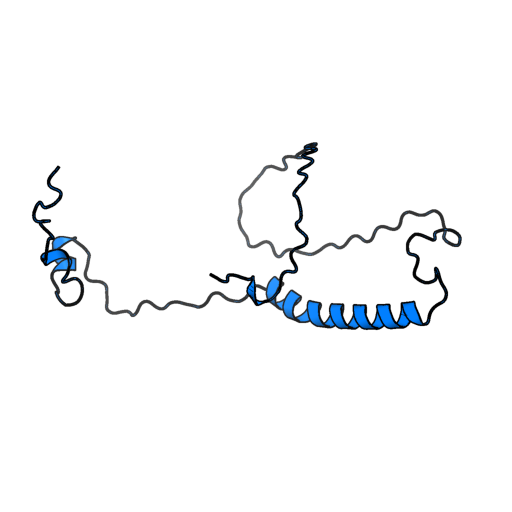 A C 1
ATOM 859 O O . ASP A 1 112 ? -22.621 15.622 -10.802 1.00 56.59 112 ASP A O 1
ATOM 863 N N . SER A 1 113 ? -20.574 14.739 -10.526 1.00 55.06 113 SER A N 1
ATOM 864 C CA . SER A 1 113 ? -19.926 15.952 -10.032 1.00 55.06 113 SER A CA 1
ATOM 865 C C . SER A 1 113 ? -18.766 16.277 -10.963 1.00 55.06 113 SER A C 1
ATOM 867 O O . SER A 1 113 ? -17.619 15.945 -10.677 1.00 55.06 113 SER A O 1
ATOM 869 N N . ASP A 1 114 ? -19.085 16.914 -12.089 1.00 56.78 114 ASP A N 1
ATOM 870 C CA . ASP A 1 114 ? -18.140 17.798 -12.770 1.00 56.78 114 ASP A CA 1
ATOM 871 C C . ASP A 1 114 ? -18.018 19.066 -11.909 1.00 56.78 114 ASP A C 1
ATOM 873 O O . ASP A 1 114 ? -18.747 20.036 -12.116 1.00 56.78 114 ASP A O 1
ATOM 877 N N . ASP A 1 115 ? -17.140 19.029 -10.906 1.00 54.38 115 ASP A N 1
ATOM 878 C CA . ASP A 1 115 ? -16.637 20.234 -10.240 1.00 54.38 115 ASP A CA 1
ATOM 879 C C . ASP A 1 115 ? -15.125 20.267 -10.477 1.00 54.38 115 ASP A C 1
ATOM 881 O O . ASP A 1 115 ? -14.332 19.620 -9.789 1.00 54.38 115 ASP A O 1
ATOM 885 N N . GLU A 1 116 ? -14.737 20.958 -11.548 1.00 60.41 116 GLU A N 1
ATOM 886 C CA . GLU A 1 116 ? -13.365 21.412 -11.763 1.00 60.41 116 GLU A CA 1
ATOM 887 C C . GLU A 1 116 ? -13.095 22.578 -10.798 1.00 60.41 116 GLU A C 1
ATOM 889 O O . GLU A 1 116 ? -13.047 23.737 -11.206 1.00 60.41 116 GLU A O 1
ATOM 894 N N . ASP A 1 117 ? -12.941 22.274 -9.509 1.00 54.28 117 ASP A N 1
ATOM 895 C CA . ASP A 1 117 ? -12.315 23.196 -8.564 1.00 54.28 117 ASP A CA 1
ATOM 896 C C . ASP A 1 117 ? -10.796 23.004 -8.664 1.00 54.28 117 ASP A C 1
ATOM 898 O O . ASP A 1 117 ? -10.187 22.129 -8.044 1.00 54.28 117 ASP A O 1
ATOM 902 N N . ASP A 1 118 ? -10.194 23.827 -9.522 1.00 59.06 118 ASP A N 1
ATOM 903 C CA . ASP A 1 118 ? -8.762 24.123 -9.551 1.00 59.06 118 ASP A CA 1
ATOM 904 C C . ASP A 1 118 ? -8.415 24.937 -8.293 1.00 59.06 118 ASP A C 1
ATOM 906 O O . ASP A 1 118 ? -8.208 26.153 -8.336 1.00 59.06 118 ASP A O 1
ATOM 910 N N . ASP A 1 119 ? -8.438 24.271 -7.136 1.00 56.03 119 ASP A N 1
ATOM 911 C CA . ASP A 1 119 ? -7.791 24.777 -5.935 1.00 56.03 119 ASP A CA 1
ATOM 912 C C . ASP A 1 119 ? -6.281 24.621 -6.151 1.00 56.03 119 ASP A C 1
ATOM 914 O O . ASP A 1 119 ? -5.676 23.584 -5.863 1.00 56.03 119 ASP A O 1
ATOM 918 N N . ASP A 1 120 ? -5.683 25.690 -6.682 1.0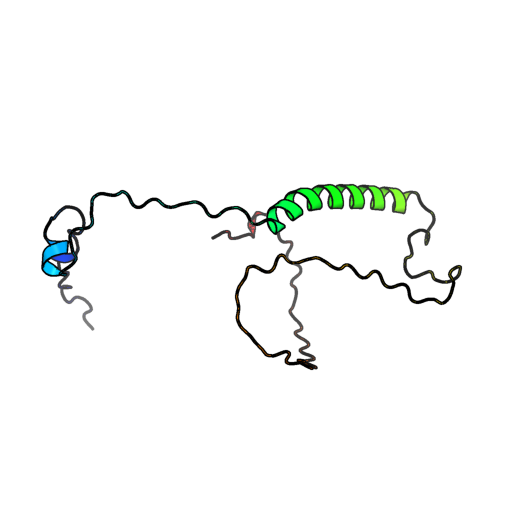0 59.66 120 ASP A N 1
ATOM 919 C CA . ASP A 1 120 ? -4.268 26.046 -6.548 1.00 59.66 120 ASP A CA 1
ATOM 920 C C . ASP A 1 120 ? -3.971 26.208 -5.039 1.00 59.66 120 ASP A C 1
ATOM 922 O O . ASP A 1 120 ? -3.802 27.302 -4.493 1.00 59.66 120 ASP A O 1
ATOM 926 N N . ASP A 1 121 ? -3.998 25.090 -4.316 1.00 57.75 121 ASP A N 1
ATOM 927 C CA . ASP A 1 121 ? -3.523 25.004 -2.952 1.00 57.75 121 ASP A CA 1
ATOM 928 C C . ASP A 1 121 ? -2.003 25.058 -3.088 1.00 57.75 121 ASP A C 1
ATOM 930 O O . ASP A 1 121 ? -1.360 24.090 -3.506 1.00 57.75 121 ASP A O 1
ATOM 934 N N . ASP A 1 122 ? -1.440 26.238 -2.818 1.00 60.66 122 ASP A N 1
ATOM 935 C CA . ASP A 1 122 ? -0.016 26.450 -2.594 1.00 60.66 122 ASP A CA 1
ATOM 936 C C . ASP A 1 122 ? 0.447 25.442 -1.520 1.00 60.66 122 ASP A C 1
ATOM 938 O O . ASP A 1 122 ? 0.500 25.732 -0.317 1.00 60.66 122 ASP A O 1
ATOM 942 N N . ASP A 1 123 ? 0.779 24.222 -1.956 1.00 58.38 123 ASP A N 1
ATOM 943 C CA . ASP A 1 123 ? 1.544 23.237 -1.209 1.00 58.38 123 ASP A CA 1
ATOM 944 C C . ASP A 1 123 ? 2.951 23.815 -1.085 1.00 58.38 123 ASP A C 1
ATOM 946 O O . ASP A 1 123 ? 3.897 23.461 -1.791 1.00 58.38 123 ASP A O 1
ATOM 950 N N . ASP A 1 124 ? 3.081 24.784 -0.179 1.00 62.69 124 ASP A N 1
ATOM 951 C CA . ASP A 1 124 ? 4.328 25.126 0.468 1.00 62.69 124 ASP A CA 1
ATOM 952 C C . ASP A 1 124 ? 4.864 23.805 1.011 1.00 62.69 124 ASP A C 1
ATOM 954 O O . ASP A 1 124 ? 4.447 23.421 2.105 1.00 62.69 124 ASP A O 1
ATOM 958 N N . GLY A 1 125 ? 5.717 23.124 0.228 1.00 59.84 125 GLY A N 1
ATOM 959 C CA . GLY A 1 125 ? 6.251 21.763 0.391 1.00 59.84 125 GLY A CA 1
ATOM 960 C C . GLY A 1 125 ? 6.942 21.517 1.730 1.00 59.84 125 GLY A C 1
ATOM 961 O O . GLY A 1 125 ? 8.142 21.244 1.835 1.00 59.84 125 GLY A O 1
ATOM 962 N N . ARG A 1 126 ? 6.171 21.665 2.797 1.00 66.69 126 ARG A N 1
ATOM 963 C CA . ARG A 1 126 ? 6.585 21.687 4.182 1.00 66.69 126 ARG A CA 1
ATOM 964 C C . ARG A 1 126 ? 6.681 20.245 4.610 1.00 66.69 126 ARG A C 1
ATOM 966 O O . ARG A 1 126 ? 5.692 19.581 4.901 1.00 66.69 126 ARG A O 1
ATOM 973 N N . GLU A 1 127 ? 7.915 19.769 4.641 1.00 71.88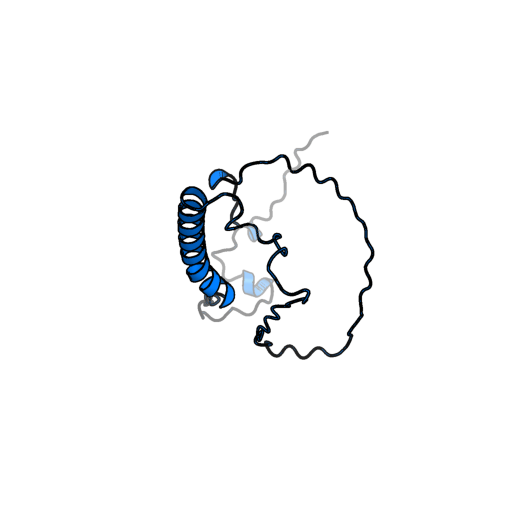 127 GLU A N 1
ATOM 974 C CA . GLU A 1 127 ? 8.261 18.436 5.102 1.00 71.88 127 GLU A CA 1
ATOM 975 C C . GLU A 1 127 ? 7.601 18.158 6.466 1.00 71.88 127 GLU A C 1
ATOM 977 O O . GLU A 1 127 ? 7.899 18.790 7.494 1.00 71.88 127 GLU A O 1
ATOM 982 N N . ILE A 1 128 ? 6.648 17.223 6.470 1.00 71.50 128 ILE A N 1
ATOM 983 C CA . ILE A 1 128 ? 5.910 16.827 7.668 1.00 71.50 128 ILE A CA 1
ATOM 984 C C . ILE A 1 128 ? 6.833 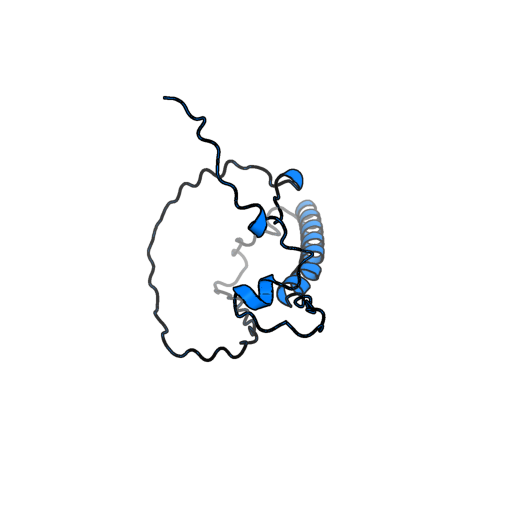15.951 8.520 1.00 71.50 128 ILE A C 1
ATOM 986 O O . ILE A 1 128 ? 6.833 14.727 8.448 1.00 71.50 128 ILE A O 1
ATOM 990 N N . ALA A 1 129 ? 7.661 16.602 9.330 1.00 72.94 129 ALA A N 1
ATOM 991 C CA . ALA A 1 129 ? 8.476 15.952 10.347 1.00 72.94 129 ALA A CA 1
ATOM 992 C C . ALA A 1 129 ? 7.673 15.713 11.640 1.00 72.94 129 ALA A C 1
ATOM 994 O O . ALA A 1 129 ? 6.727 16.440 11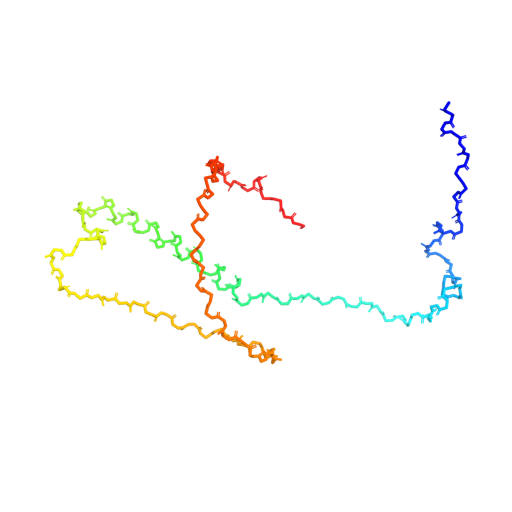.942 1.00 72.94 129 ALA A O 1
ATOM 995 N N . GLU A 1 130 ? 8.118 14.758 12.463 1.00 76.00 130 GLU A N 1
ATOM 996 C CA . GLU A 1 130 ? 7.506 14.341 13.745 1.00 76.00 130 GLU A CA 1
ATOM 997 C C . GLU A 1 130 ? 7.130 15.515 14.673 1.00 76.00 130 GLU A C 1
ATOM 999 O O . GLU A 1 130 ? 6.145 15.473 15.405 1.00 76.00 130 GLU A O 1
ATOM 1004 N N . LYS A 1 131 ? 7.898 16.606 14.598 1.00 77.69 131 LYS A N 1
ATOM 1005 C CA . LYS A 1 131 ? 7.710 17.860 15.344 1.00 77.69 131 LYS A CA 1
ATOM 1006 C C . LYS A 1 131 ? 6.464 18.675 14.953 1.00 77.69 131 LYS A C 1
ATOM 1008 O O . LYS A 1 131 ? 6.082 19.570 15.703 1.00 77.69 131 LYS A O 1
ATOM 1013 N N . ASN A 1 132 ? 5.857 18.396 13.800 1.00 75.06 132 ASN A N 1
ATOM 1014 C CA . ASN A 1 132 ? 4.734 19.150 13.235 1.00 75.06 132 ASN A CA 1
ATOM 1015 C C . ASN A 1 132 ? 3.377 18.439 13.408 1.00 75.06 132 ASN A C 1
ATOM 1017 O O . ASN A 1 132 ? 2.340 19.026 13.107 1.00 75.06 132 ASN A O 1
ATOM 1021 N N . LEU A 1 133 ? 3.361 17.214 13.944 1.00 80.38 133 LEU A N 1
ATOM 1022 C CA . LEU A 1 133 ? 2.132 16.483 14.254 1.00 80.38 133 LEU A CA 1
ATOM 1023 C C . LEU A 1 133 ? 1.591 16.912 15.626 1.00 80.38 133 LEU A C 1
ATOM 1025 O O . LEU A 1 133 ? 2.134 16.545 16.669 1.00 80.38 133 LEU A O 1
ATOM 1029 N N . LYS A 1 134 ? 0.499 17.688 15.646 1.00 72.25 134 LYS A N 1
ATOM 1030 C CA . LYS A 1 134 ? -0.300 17.883 16.867 1.00 72.25 134 LYS A CA 1
ATOM 1031 C C . LYS A 1 134 ? -1.242 16.689 17.016 1.00 72.25 134 LYS A C 1
ATOM 1033 O O . LYS A 1 134 ? -2.204 16.571 16.265 1.00 72.25 134 LYS A O 1
ATOM 1038 N N . LEU A 1 135 ? -0.960 15.812 17.975 1.00 71.44 135 LEU A N 1
ATOM 1039 C CA . LEU A 1 135 ? -1.924 14.801 18.406 1.00 71.44 135 LEU A CA 1
ATOM 1040 C C . LEU A 1 135 ? -2.924 15.431 19.401 1.00 71.44 135 LEU A C 1
ATOM 1042 O O . LEU A 1 135 ? -2.500 16.290 20.183 1.00 71.44 135 LEU A O 1
ATOM 1046 N N . PRO A 1 136 ? -4.213 15.044 19.357 1.00 58.44 136 PRO A N 1
ATOM 1047 C CA . PRO A 1 136 ? -5.219 15.442 20.344 1.00 58.44 136 PRO A CA 1
ATOM 1048 C C . PRO A 1 136 ? -4.970 14.841 21.736 1.00 58.44 136 PRO A C 1
ATOM 1050 O O . PRO A 1 136 ? -4.396 13.728 21.823 1.00 58.44 136 PRO A O 1
#

Radius of gyration: 30.95 Å; chains: 1; bounding box: 55×61×78 Å

pLDDT: mean 72.72, std 15.04, range [42.69, 97.62]

Organism: Austrofundulus limnaeus (NCBI:txid52670)

Sequence (136 aa):
MDINSPKTTSQSLLLCGNGQGVCEKLLLKPKTTKALQTERVPRSSVLERLQTFLPQMAEANKKLIQQIAEAPAGHFDIENVKEAEKVIEMDVAVVELDESDDQSSEDEETSDSDDEDDDDDDDDGREIAEKNLKLP

Foldseek 3Di:
DDPDDPPPDDVVVVPPPPDPCVCVVVVNDPDPPDDPDDDDDDDDPVVVVCVVVPVVVVVVVVVVVVCCVVDDPCPPVPPPCPPPDPDDDDDDDDDPPPPPPPPDDDDPDPDPDPDPPPPPPPPPVDPPDPVNDDDD

InterPro domains:
  IPR027921 NOP protein chaperone 1 [PF15370] (47-128)
  IPR027921 NOP protein chaperone 1 [PTHR28674] (7-135)